Protein AF-A0A9P7KCC4-F1 (afdb_monomer_lite)

pLDDT: mean 76.68, std 19.05, range [32.47, 96.19]

Sequence (180 aa):
MAGKTALTATYNMSAQSNADKSLKNTFDLFAIDHNLLQRVQGPHADPSGLTSAFKNVLGSFAPSLQSPAPPMPALTRKGFVDITTIELLTDPSREWANFSRLLRKYDLPRYRGWGDLPRSVIPALPDPAMLNRVASVTAFAQQKASNELDAARVQAQFQKRANQAAIELVSDTRYEYKYY

Radius of gyration: 27.75 Å; chains: 1; bounding box: 79×46×77 Å

Secondary structure (DSSP, 8-state):
--STTTTTTTT---HHHHHHHHHHHHHHHHT--EEEEPP-PPSP--GGGS-HHHHHHH-S------PPPPPEEEE-HHHHHHHHHHHHHH-HHHHHHHHHHHHHHHT-TTTTT--SPPGGGS-SS--HHHHHHHHHHHHHHHHHHHHHHHHHHHHHHHHHHHHHHHHHHH----------

InterPro domains:
  IPR055936 Domain of unknown function DUF7514 [PF24355] (17-137)

Foldseek 3Di:
DPPVVVVCVVPPQDPQSVVQVVVVVVCVLLVQDWDFAFDPDDDDPPPVVDDPPPCVPPDDDPPPPPDRRGTGIDHDPRSVVSVLVLVCQACVPVSQVVVLVVCVVVCPVVCNPVHGDPSVVGDPHHDPVSVVSVVVSVVVVVVVVVVVVVVVVVVVVVVVVVVVVVVVVVPPPPPDPDDD

Structure (mmCIF, N/CA/C/O backbone):
data_AF-A0A9P7KCC4-F1
#
_entry.id   AF-A0A9P7KCC4-F1
#
loop_
_atom_site.group_PDB
_atom_site.id
_atom_site.type_symbol
_atom_site.label_atom_id
_atom_site.label_alt_id
_atom_site.label_comp_id
_atom_site.label_asym_id
_atom_site.label_entity_id
_atom_site.label_seq_id
_atom_site.pdbx_PDB_ins_code
_atom_site.Cartn_x
_atom_site.Cartn_y
_atom_site.Cartn_z
_atom_site.occupancy
_atom_site.B_iso_or_equiv
_atom_site.auth_seq_id
_atom_site.auth_comp_id
_atom_site.auth_asym_id
_atom_site.auth_atom_id
_atom_site.pdbx_PDB_model_num
ATOM 1 N N . MET A 1 1 ? -20.402 23.544 31.640 1.00 39.62 1 MET A N 1
ATOM 2 C CA . MET A 1 1 ? -20.087 22.952 30.316 1.00 39.62 1 MET A CA 1
ATOM 3 C C . MET A 1 1 ? -18.575 22.711 30.153 1.00 39.62 1 MET A C 1
ATOM 5 O O . MET A 1 1 ? -17.969 23.272 29.255 1.00 39.62 1 MET A O 1
ATOM 9 N N . ALA A 1 2 ? -17.947 21.888 31.004 1.00 36.53 2 ALA A N 1
ATOM 10 C CA . ALA A 1 2 ? -16.483 21.694 31.001 1.00 36.53 2 ALA A CA 1
ATOM 11 C C . ALA A 1 2 ? -16.028 20.278 30.575 1.00 36.53 2 ALA A C 1
ATOM 13 O O . ALA A 1 2 ? -14.849 20.051 30.338 1.00 36.53 2 ALA A O 1
ATOM 14 N N . GLY A 1 3 ? -16.956 19.323 30.433 1.00 32.47 3 GLY A N 1
ATOM 15 C CA . GLY A 1 3 ? -16.631 17.921 30.125 1.00 32.47 3 GLY A CA 1
ATOM 16 C C . GLY A 1 3 ? -16.484 17.583 28.637 1.00 32.47 3 GLY A C 1
ATOM 17 O O . GLY A 1 3 ? -15.967 16.523 28.304 1.00 32.47 3 GLY A O 1
ATOM 18 N N . LYS A 1 4 ? -16.910 18.467 27.721 1.00 37.78 4 LYS A N 1
ATOM 19 C CA . LYS A 1 4 ? -16.798 18.222 26.268 1.00 37.78 4 LYS A CA 1
ATOM 20 C C . LYS A 1 4 ? -15.405 18.514 25.712 1.00 37.78 4 LYS A C 1
ATOM 22 O O . LYS A 1 4 ? -15.057 17.970 24.676 1.00 37.78 4 LYS A O 1
ATOM 27 N N . THR A 1 5 ? -14.604 19.315 26.409 1.00 41.69 5 THR A N 1
ATOM 28 C CA . THR A 1 5 ? -13.247 19.689 25.984 1.00 41.69 5 THR A CA 1
ATOM 29 C C . THR A 1 5 ? -12.197 18.652 26.392 1.00 41.69 5 THR A C 1
ATOM 31 O O . THR A 1 5 ? -11.156 18.549 25.752 1.00 41.69 5 THR A O 1
ATOM 34 N N . ALA A 1 6 ? -12.478 17.843 27.421 1.00 38.69 6 ALA A N 1
ATOM 35 C CA . ALA A 1 6 ? -11.567 16.801 27.898 1.00 38.69 6 ALA A CA 1
ATOM 36 C C . ALA A 1 6 ? -11.560 15.546 27.002 1.00 38.69 6 ALA A C 1
ATOM 38 O O . ALA A 1 6 ? -10.542 14.871 26.904 1.00 38.69 6 ALA A O 1
ATOM 39 N N . LEU A 1 7 ? -12.660 15.266 26.292 1.00 36.22 7 LEU A N 1
ATOM 40 C CA . LEU A 1 7 ? -12.747 14.144 25.344 1.00 36.22 7 LEU A CA 1
ATOM 41 C C . LEU A 1 7 ? -12.106 14.454 23.984 1.00 36.22 7 LEU A C 1
ATOM 43 O O . LEU A 1 7 ? -11.722 13.540 23.259 1.00 36.22 7 LEU A O 1
ATOM 47 N N . THR A 1 8 ? -11.925 15.733 23.649 1.00 37.47 8 THR A N 1
ATOM 48 C CA . THR A 1 8 ? -11.178 16.152 22.455 1.00 37.47 8 THR A CA 1
ATOM 49 C C . THR A 1 8 ? -9.665 16.012 22.646 1.00 37.47 8 THR A C 1
ATOM 51 O O . THR A 1 8 ? -8.935 15.867 21.670 1.00 37.47 8 THR A O 1
ATOM 54 N N . ALA A 1 9 ? -9.182 16.007 23.894 1.00 39.22 9 ALA A N 1
ATOM 55 C CA . ALA A 1 9 ? -7.758 15.901 24.210 1.00 39.22 9 ALA A CA 1
ATOM 56 C C . ALA A 1 9 ? -7.194 14.476 24.044 1.00 39.22 9 ALA A C 1
ATOM 58 O O . ALA A 1 9 ? -5.989 14.319 23.876 1.00 39.22 9 ALA A O 1
ATOM 59 N N . THR A 1 10 ? -8.040 13.440 24.035 1.00 42.03 10 THR A N 1
ATOM 60 C CA . THR A 1 10 ? -7.595 12.039 23.893 1.00 42.03 10 THR A CA 1
ATOM 61 C C . THR A 1 10 ? -7.457 11.590 22.430 1.00 42.03 10 THR A C 1
ATOM 63 O O . THR A 1 10 ? -6.825 10.574 22.165 1.00 42.03 10 THR A O 1
ATOM 66 N N . TYR A 1 11 ? -8.003 12.350 21.470 1.00 42.41 11 TYR A N 1
ATOM 67 C CA . TYR A 1 11 ? -8.045 11.977 20.044 1.00 42.41 11 TYR A CA 1
ATOM 68 C C . TYR A 1 11 ? -7.460 13.016 19.082 1.00 42.41 11 TYR A C 1
ATOM 70 O O . TYR A 1 11 ? -7.530 12.825 17.869 1.00 42.41 11 TYR A O 1
ATOM 78 N N . ASN A 1 12 ? -6.831 14.085 19.577 1.00 45.22 12 ASN A N 1
ATOM 79 C CA . ASN A 1 12 ? -6.190 15.085 18.720 1.00 45.22 12 ASN A CA 1
ATOM 80 C C . ASN A 1 12 ? -4.803 14.614 18.235 1.00 45.22 12 ASN A C 1
ATOM 82 O O . ASN A 1 12 ? -3.791 15.296 18.395 1.00 45.22 12 ASN A O 1
ATOM 86 N N . MET A 1 13 ? -4.746 13.414 17.648 1.00 55.75 13 MET A N 1
ATOM 87 C CA . MET A 1 13 ? -3.628 13.024 16.793 1.00 55.75 13 MET A CA 1
ATOM 88 C C . MET A 1 13 ? -3.539 14.084 15.691 1.00 55.75 13 MET A C 1
ATOM 90 O O . MET A 1 13 ? -4.530 14.349 15.007 1.00 55.75 13 MET A O 1
ATOM 94 N N . SER A 1 14 ? -2.381 14.731 15.545 1.00 71.38 14 SER A N 1
ATOM 95 C CA . SER A 1 14 ? -2.200 15.741 14.503 1.00 71.38 14 SER A CA 1
ATOM 96 C C . SER A 1 14 ? -2.523 15.153 13.123 1.00 71.38 14 SER A C 1
ATOM 98 O O . SER A 1 14 ? -2.440 13.938 12.922 1.00 71.38 14 SER A O 1
ATOM 100 N N . ALA A 1 15 ? -2.859 15.995 12.140 1.00 74.75 15 ALA A N 1
ATOM 101 C CA . ALA A 1 15 ? -3.087 15.528 10.768 1.00 74.75 15 ALA A CA 1
ATOM 102 C C . ALA A 1 15 ? -1.911 14.674 10.253 1.00 74.75 15 ALA A C 1
ATOM 104 O O . ALA A 1 15 ? -2.125 13.676 9.568 1.00 74.75 15 ALA A O 1
ATOM 105 N N . GLN A 1 16 ? -0.681 15.013 10.664 1.00 76.44 16 GLN A N 1
ATOM 106 C CA . GLN A 1 16 ? 0.500 14.213 10.351 1.00 76.44 16 GLN A CA 1
ATOM 107 C C . GLN A 1 16 ? 0.477 12.841 11.036 1.00 76.44 16 GLN A C 1
ATOM 109 O O . GLN A 1 16 ? 0.755 11.841 10.393 1.00 76.44 16 GLN A O 1
ATOM 114 N N . SER A 1 17 ? 0.092 12.768 12.308 1.00 77.25 17 SER A N 1
ATOM 115 C CA . SER A 1 17 ? -0.009 11.501 13.036 1.00 77.25 17 SER A CA 1
ATOM 116 C C . SER A 1 17 ? -1.074 10.562 12.454 1.00 77.25 17 SER A C 1
ATOM 118 O O . SER A 1 17 ? -0.880 9.348 12.402 1.00 77.25 17 SER A O 1
ATOM 120 N N . ASN A 1 18 ? -2.198 11.109 11.982 1.00 80.00 18 ASN A N 1
ATOM 121 C CA . ASN A 1 18 ? -3.218 10.319 11.288 1.00 80.00 18 ASN A CA 1
ATOM 122 C C . ASN A 1 18 ? -2.711 9.804 9.934 1.00 80.00 18 ASN A C 1
ATOM 124 O O . ASN A 1 18 ? -2.973 8.652 9.583 1.00 80.00 18 ASN A O 1
ATOM 128 N N . ALA A 1 19 ? -1.955 10.627 9.201 1.00 83.19 19 ALA A N 1
ATOM 129 C CA . ALA A 1 19 ? -1.311 10.213 7.959 1.00 83.19 19 ALA A CA 1
ATOM 130 C C . ALA A 1 19 ? -0.271 9.107 8.202 1.00 83.19 19 ALA A C 1
ATOM 132 O O . ALA A 1 19 ? -0.308 8.090 7.516 1.00 83.19 19 ALA A O 1
ATOM 133 N N . ASP A 1 20 ? 0.580 9.248 9.221 1.00 86.44 20 ASP A N 1
ATOM 134 C CA . ASP A 1 20 ? 1.594 8.253 9.590 1.00 86.44 20 ASP A CA 1
ATOM 135 C C . ASP A 1 20 ? 0.951 6.918 9.978 1.00 86.44 20 ASP A C 1
ATOM 137 O O . ASP A 1 20 ? 1.377 5.860 9.519 1.00 86.44 20 ASP A O 1
ATOM 141 N N . LYS A 1 21 ? -0.125 6.952 10.774 1.00 85.12 21 LYS A N 1
ATOM 142 C CA . LYS A 1 21 ? -0.881 5.748 11.139 1.00 85.12 21 LYS A CA 1
ATOM 143 C C . LYS A 1 21 ? -1.487 5.069 9.909 1.00 85.12 21 LYS A C 1
ATOM 145 O O . LYS A 1 21 ? -1.399 3.850 9.780 1.00 85.12 21 LYS A O 1
ATOM 150 N N . SER A 1 22 ? -2.086 5.847 9.008 1.00 84.19 22 SER A N 1
ATOM 151 C CA . SER A 1 22 ? -2.655 5.333 7.756 1.00 84.19 22 SER A CA 1
ATOM 152 C C . SER A 1 22 ? -1.580 4.701 6.862 1.00 84.19 22 SER A C 1
ATOM 154 O O . SER A 1 22 ? -1.749 3.593 6.348 1.00 84.19 22 SER A O 1
ATOM 156 N N . LEU A 1 23 ? -0.433 5.370 6.739 1.00 87.00 23 LEU A N 1
ATOM 157 C CA . LEU A 1 23 ? 0.692 4.908 5.938 1.00 87.00 23 LEU A CA 1
ATOM 158 C C . LEU A 1 23 ? 1.291 3.618 6.508 1.00 87.00 23 LEU A C 1
ATOM 160 O O . LEU A 1 23 ? 1.479 2.653 5.770 1.00 87.00 23 LEU A O 1
ATOM 164 N N . LYS A 1 24 ? 1.496 3.558 7.828 1.00 89.81 24 LYS A N 1
ATOM 165 C CA . LYS A 1 24 ? 1.962 2.350 8.516 1.00 89.81 24 LYS A CA 1
ATOM 166 C C . LYS A 1 24 ? 1.001 1.181 8.294 1.00 89.81 24 LYS A C 1
ATOM 168 O O . LYS A 1 24 ? 1.437 0.106 7.903 1.00 89.81 24 LYS A O 1
ATOM 173 N N . ASN A 1 25 ? -0.301 1.401 8.485 1.00 87.69 25 ASN A N 1
ATOM 174 C CA . ASN A 1 25 ? -1.310 0.366 8.255 1.00 87.69 25 ASN A CA 1
ATOM 175 C C . ASN A 1 25 ? -1.264 -0.160 6.815 1.00 87.69 25 ASN A C 1
ATOM 177 O O . ASN A 1 25 ? -1.418 -1.357 6.593 1.00 87.69 25 ASN A O 1
ATOM 181 N N . THR A 1 26 ? -1.036 0.722 5.841 1.00 85.94 26 THR A N 1
ATOM 182 C CA . THR A 1 26 ? -0.891 0.328 4.434 1.00 85.94 26 THR A CA 1
ATOM 183 C C . THR A 1 26 ? 0.343 -0.552 4.237 1.00 85.94 26 THR A C 1
ATOM 185 O O . THR A 1 26 ? 0.248 -1.602 3.604 1.00 85.94 26 THR A O 1
ATOM 188 N N . PHE A 1 27 ? 1.486 -0.179 4.820 1.00 90.00 27 PHE A N 1
ATOM 189 C CA . PHE A 1 27 ? 2.695 -1.002 4.753 1.00 90.00 27 PHE A CA 1
ATOM 190 C C . PHE A 1 27 ? 2.502 -2.367 5.413 1.00 90.00 27 PHE A C 1
ATOM 192 O O . PHE A 1 27 ? 2.863 -3.379 4.818 1.00 90.00 27 PHE A O 1
ATOM 199 N N . ASP A 1 28 ? 1.855 -2.415 6.578 1.00 88.25 28 ASP A N 1
ATOM 200 C CA . ASP A 1 28 ? 1.538 -3.668 7.267 1.00 88.25 28 ASP A CA 1
ATOM 201 C C . ASP A 1 28 ? 0.636 -4.576 6.406 1.00 88.25 28 ASP A C 1
ATOM 203 O O . ASP A 1 28 ? 0.899 -5.771 6.278 1.00 88.25 28 ASP A O 1
ATOM 207 N N . LEU A 1 29 ? -0.405 -4.016 5.774 1.00 86.62 29 LEU A N 1
ATOM 208 C CA . LEU A 1 29 ? -1.367 -4.768 4.954 1.00 86.62 29 LEU A CA 1
ATOM 209 C C . LEU A 1 29 ? -0.728 -5.424 3.726 1.00 86.62 29 LEU A C 1
ATOM 211 O O . LEU A 1 29 ? -1.075 -6.551 3.374 1.00 86.62 29 LEU A O 1
ATOM 215 N N . PHE A 1 30 ? 0.205 -4.732 3.076 1.00 84.06 30 PHE A N 1
ATOM 216 C CA . PHE A 1 30 ? 0.917 -5.262 1.912 1.00 84.06 30 PHE A CA 1
ATOM 217 C C . PHE A 1 30 ? 2.203 -6.017 2.277 1.00 84.06 30 PHE A C 1
ATOM 219 O O . PHE A 1 30 ? 2.875 -6.520 1.373 1.00 84.06 30 PHE A O 1
ATOM 226 N N . ALA A 1 31 ? 2.516 -6.139 3.574 1.00 87.44 31 ALA A N 1
ATOM 227 C CA . ALA A 1 31 ? 3.771 -6.682 4.091 1.00 87.44 31 ALA A CA 1
ATOM 228 C C . ALA A 1 31 ? 5.008 -5.980 3.496 1.00 87.44 31 ALA A C 1
ATOM 230 O O . ALA A 1 31 ? 5.993 -6.618 3.122 1.00 87.44 31 ALA A O 1
ATOM 231 N N . ILE A 1 32 ? 4.930 -4.654 3.379 1.00 89.75 32 ILE A N 1
ATOM 232 C CA . ILE A 1 32 ? 6.012 -3.797 2.902 1.00 89.75 32 ILE A CA 1
ATOM 233 C C . ILE A 1 32 ? 6.966 -3.514 4.060 1.00 89.75 32 ILE A C 1
ATOM 235 O O . ILE A 1 32 ? 6.566 -3.044 5.130 1.00 89.75 32 ILE A O 1
ATOM 239 N N . ASP A 1 33 ? 8.248 -3.756 3.811 1.00 90.75 33 ASP A N 1
ATOM 240 C CA . ASP A 1 33 ? 9.304 -3.524 4.785 1.00 90.75 33 ASP A CA 1
ATOM 241 C C . ASP A 1 33 ? 9.476 -2.023 5.098 1.00 90.75 33 ASP A C 1
ATOM 243 O O . ASP A 1 33 ? 9.690 -1.190 4.212 1.00 90.75 33 ASP A O 1
ATOM 247 N N . HIS A 1 34 ? 9.369 -1.656 6.373 1.00 89.94 34 HIS A N 1
ATOM 248 C CA . HIS A 1 34 ? 9.450 -0.270 6.825 1.00 89.94 34 HIS A CA 1
ATOM 249 C C . HIS A 1 34 ? 10.037 -0.183 8.234 1.00 89.94 34 HIS A C 1
ATOM 251 O O . HIS A 1 34 ? 9.830 -1.058 9.071 1.00 89.94 34 HIS A O 1
ATOM 257 N N . ASN A 1 35 ? 10.729 0.921 8.507 1.00 90.94 35 ASN A N 1
ATOM 258 C CA . ASN A 1 35 ? 11.258 1.253 9.824 1.00 90.94 35 ASN A CA 1
ATOM 259 C C . ASN A 1 35 ? 10.454 2.391 10.447 1.00 90.94 35 ASN A C 1
ATOM 261 O O . ASN A 1 35 ? 9.959 3.280 9.756 1.00 90.94 35 ASN A O 1
ATOM 265 N N . LEU A 1 36 ? 10.358 2.393 11.772 1.00 87.94 36 LEU A N 1
ATOM 266 C CA . LEU A 1 36 ? 9.743 3.476 12.529 1.00 87.94 36 LEU A CA 1
ATOM 267 C C . LEU A 1 36 ? 10.828 4.469 12.946 1.00 87.94 36 LEU A C 1
ATOM 269 O O . LEU A 1 36 ? 11.677 4.154 13.777 1.00 87.94 36 LEU A O 1
ATOM 273 N N . LEU A 1 37 ? 10.815 5.661 12.350 1.00 84.25 37 LEU A N 1
ATOM 274 C CA . LEU A 1 37 ? 11.768 6.720 12.668 1.00 84.25 37 LEU A CA 1
ATOM 275 C C . LEU A 1 37 ? 11.165 7.708 13.658 1.00 84.25 37 LEU A C 1
ATOM 277 O O . LEU A 1 37 ? 9.995 8.087 13.563 1.00 84.25 37 LEU A O 1
ATOM 281 N N . GLN A 1 38 ? 11.986 8.173 14.596 1.00 80.38 38 GLN A N 1
ATOM 282 C CA . GLN A 1 38 ? 11.584 9.255 15.480 1.00 80.38 38 GLN A CA 1
ATOM 283 C C . GLN A 1 38 ? 11.466 10.546 14.671 1.00 80.38 38 GLN A C 1
ATOM 285 O O . GLN A 1 38 ? 12.376 10.930 13.933 1.00 80.38 38 GLN A O 1
ATOM 290 N N . ARG A 1 39 ? 10.325 11.223 14.799 1.00 69.38 39 ARG A N 1
ATOM 291 C CA . ARG A 1 39 ? 10.102 12.499 14.127 1.00 69.38 39 ARG A CA 1
ATOM 292 C C . ARG A 1 39 ? 11.049 13.542 14.726 1.00 69.38 39 ARG A C 1
ATOM 294 O O . ARG A 1 39 ? 11.000 13.797 15.929 1.00 69.38 39 ARG A O 1
ATOM 301 N N . VAL A 1 40 ? 11.885 14.157 13.889 1.00 65.25 40 VAL A N 1
ATOM 302 C CA . VAL A 1 40 ? 12.672 15.333 14.286 1.00 65.25 40 VAL A CA 1
ATOM 303 C C . VAL A 1 40 ? 11.673 16.450 14.571 1.00 65.25 40 VAL A C 1
ATOM 305 O O . VAL A 1 40 ? 10.981 16.915 13.663 1.00 65.25 40 VAL A O 1
ATOM 308 N N . GLN A 1 41 ? 11.517 16.822 15.840 1.00 58.34 41 GLN A N 1
ATOM 309 C CA . GLN A 1 41 ? 10.623 17.916 16.202 1.00 58.34 41 GLN A CA 1
ATOM 310 C C . GLN A 1 41 ? 11.227 19.230 15.694 1.00 58.34 41 GLN A C 1
ATOM 312 O O . GLN A 1 41 ? 12.391 19.521 15.958 1.00 58.34 41 GLN A O 1
ATOM 317 N N . GLY A 1 42 ? 10.450 20.009 14.936 1.00 54.31 42 GLY A N 1
ATOM 318 C CA . GLY A 1 42 ? 10.843 21.369 14.563 1.00 54.31 42 GLY A CA 1
ATOM 319 C C . GLY A 1 42 ? 11.004 22.266 15.802 1.00 54.31 42 GLY A C 1
ATOM 320 O O . GLY A 1 42 ? 10.504 21.910 16.879 1.00 54.31 42 GLY A O 1
ATOM 321 N N . PRO A 1 43 ? 11.687 23.421 15.673 1.00 46.59 43 PRO A N 1
ATOM 322 C CA . PRO A 1 43 ? 11.850 24.363 16.775 1.00 46.59 43 PRO A CA 1
ATOM 323 C C . PRO A 1 43 ? 10.471 24.717 17.332 1.00 46.59 43 PRO A C 1
ATOM 325 O O . PRO A 1 43 ? 9.555 25.085 16.595 1.00 46.59 43 PRO A O 1
ATOM 328 N N . HIS A 1 44 ? 10.309 24.484 18.628 1.00 49.19 44 HIS A N 1
ATOM 329 C CA . HIS A 1 44 ? 9.027 24.577 19.303 1.00 49.19 44 HIS A CA 1
ATOM 330 C C . HIS A 1 44 ? 8.483 26.006 19.236 1.00 49.19 44 HIS A C 1
ATOM 332 O O . HIS A 1 44 ? 9.206 26.964 19.505 1.00 49.19 44 HIS A O 1
ATOM 338 N N . ALA A 1 45 ? 7.188 26.145 18.938 1.00 47.66 45 ALA A N 1
ATOM 339 C CA . ALA A 1 45 ? 6.448 27.305 19.405 1.00 47.66 45 ALA A CA 1
ATOM 340 C C . ALA A 1 45 ? 6.418 27.204 20.933 1.00 47.66 45 ALA A C 1
ATOM 342 O O . ALA A 1 45 ? 5.857 26.263 21.495 1.00 47.66 45 ALA A O 1
ATOM 343 N N . ASP A 1 46 ? 7.122 28.125 21.572 1.00 41.97 46 ASP A N 1
ATOM 344 C CA . ASP A 1 46 ? 7.284 28.206 23.011 1.00 41.97 46 ASP A CA 1
ATOM 345 C C . ASP A 1 46 ? 5.891 28.213 23.687 1.00 41.97 46 ASP A C 1
ATOM 347 O O . ASP A 1 46 ? 5.080 29.101 23.408 1.00 41.97 46 ASP A O 1
ATOM 351 N N . PRO A 1 47 ? 5.543 27.241 24.555 1.00 50.91 47 PRO A N 1
ATOM 352 C CA . PRO A 1 47 ? 4.256 27.236 25.254 1.00 50.91 47 PRO A CA 1
ATOM 353 C C . PRO A 1 47 ? 4.180 28.308 26.358 1.00 50.91 47 PRO A C 1
ATOM 355 O O . PRO A 1 47 ? 3.218 28.338 27.125 1.00 50.91 47 PRO A O 1
ATOM 358 N N . SER A 1 48 ? 5.163 29.213 26.431 1.00 49.81 48 SER A N 1
ATOM 359 C CA . SER A 1 48 ? 5.256 30.319 27.390 1.00 49.81 48 SER A CA 1
ATOM 360 C C . SER A 1 48 ? 4.070 31.297 27.346 1.00 49.81 48 SER A C 1
ATOM 362 O O . SER A 1 48 ? 3.898 32.084 28.274 1.00 49.81 48 SER A O 1
ATOM 364 N N . GLY A 1 49 ? 3.193 31.205 26.339 1.00 48.06 49 GLY A N 1
ATOM 365 C CA . GLY A 1 49 ? 1.941 31.967 26.268 1.00 48.06 49 GLY A CA 1
ATOM 366 C C . GLY A 1 49 ? 0.851 31.533 27.258 1.00 48.06 49 GLY A C 1
ATOM 367 O O . GLY A 1 49 ? -0.090 32.288 27.499 1.00 48.06 49 GLY A O 1
ATOM 368 N N . LEU A 1 50 ? 0.961 30.351 27.869 1.00 51.28 50 LEU A N 1
ATOM 369 C CA . LEU A 1 50 ? 0.067 29.922 28.940 1.00 51.28 50 LEU A CA 1
ATOM 370 C C . LEU A 1 50 ? 0.912 29.600 30.169 1.00 51.28 50 LEU A C 1
ATOM 372 O O . LEU A 1 50 ? 1.738 28.699 30.119 1.00 51.28 50 LEU A O 1
ATOM 376 N N . THR A 1 51 ? 0.622 30.279 31.287 1.00 51.34 51 THR A N 1
ATOM 377 C CA . THR A 1 51 ? 0.984 29.912 32.676 1.00 51.34 51 THR A CA 1
ATOM 378 C C . THR A 1 51 ? 2.102 30.674 33.414 1.00 51.34 51 THR A C 1
ATOM 380 O O . THR A 1 51 ? 2.842 30.080 34.190 1.00 51.34 51 THR A O 1
ATOM 383 N N . SER A 1 52 ? 2.122 32.012 33.378 1.00 52.22 52 SER A N 1
ATOM 384 C CA . SER A 1 52 ? 2.680 32.763 34.532 1.00 52.22 52 SER A CA 1
ATOM 385 C C . SER A 1 52 ? 1.768 32.645 35.765 1.00 52.22 52 SER A C 1
ATOM 387 O O . SER A 1 52 ? 2.241 32.480 36.883 1.00 52.22 52 SER A O 1
ATOM 389 N N . ALA A 1 53 ? 0.443 32.640 35.565 1.00 55.28 53 ALA A N 1
ATOM 390 C CA . ALA A 1 53 ? -0.540 32.551 36.652 1.00 55.28 53 ALA A CA 1
ATOM 391 C C . ALA A 1 53 ? -0.703 31.132 37.240 1.00 55.28 53 ALA A C 1
ATOM 393 O O . ALA A 1 53 ? -0.980 30.981 38.424 1.00 55.28 53 ALA A O 1
ATOM 394 N N . PHE A 1 54 ? -0.500 30.085 36.435 1.00 51.97 54 PHE A N 1
ATOM 395 C CA . PHE A 1 54 ? -0.652 28.683 36.865 1.00 51.97 54 PHE A CA 1
ATOM 396 C C . PHE A 1 54 ? 0.623 28.108 37.507 1.00 51.97 54 PHE A C 1
ATOM 398 O O . PHE A 1 54 ? 0.522 27.227 38.358 1.00 51.97 54 PHE A O 1
ATOM 405 N N . LYS A 1 55 ? 1.814 28.637 37.173 1.00 51.47 55 LYS A N 1
ATOM 406 C CA . LYS A 1 55 ? 3.084 28.267 37.829 1.00 51.47 55 LYS A CA 1
ATOM 407 C C . LYS A 1 55 ? 3.099 28.577 39.329 1.00 51.47 55 LYS A C 1
ATOM 409 O O . LYS A 1 55 ? 3.735 27.852 40.086 1.00 51.47 55 LYS A O 1
ATOM 414 N N . ASN A 1 56 ? 2.366 29.602 39.763 1.00 55.75 56 ASN A N 1
ATOM 415 C CA . ASN A 1 56 ? 2.333 30.018 41.167 1.00 55.75 56 ASN A CA 1
ATOM 416 C C . ASN A 1 56 ? 1.468 29.116 42.063 1.00 55.75 56 ASN A C 1
ATOM 418 O O . ASN A 1 56 ? 1.600 29.187 43.279 1.00 55.75 56 ASN A O 1
ATOM 422 N N . VAL A 1 57 ? 0.596 28.273 41.492 1.00 58.25 57 VAL A N 1
ATOM 423 C CA . VAL A 1 57 ? -0.378 27.478 42.266 1.00 58.25 57 VAL A CA 1
ATOM 424 C C . VAL A 1 57 ? 0.063 26.024 42.466 1.00 58.25 57 VAL A C 1
ATOM 426 O O . VAL A 1 57 ? -0.331 25.411 43.451 1.00 58.25 57 VAL A O 1
ATOM 429 N N . LEU A 1 58 ? 0.890 25.461 41.576 1.00 52.38 58 LEU A N 1
ATOM 430 C CA . LEU A 1 58 ? 1.177 24.016 41.574 1.00 52.38 58 LEU A CA 1
ATOM 431 C C . LEU A 1 58 ? 2.600 23.598 41.960 1.00 52.38 58 LEU A C 1
ATOM 433 O O . LEU A 1 58 ? 2.875 22.401 42.014 1.00 52.38 58 LEU A O 1
ATOM 437 N N . GLY A 1 59 ? 3.495 24.534 42.281 1.00 42.50 59 GLY A N 1
ATOM 438 C CA . GLY A 1 59 ? 4.879 24.181 42.601 1.00 42.50 59 GLY A CA 1
ATOM 439 C C . GLY A 1 59 ? 5.589 23.476 41.436 1.00 42.50 59 GLY A C 1
ATOM 440 O O . GLY A 1 59 ? 5.029 23.232 40.370 1.00 42.50 59 GLY A O 1
ATOM 441 N N . SER A 1 60 ? 6.875 23.193 41.612 1.00 49.78 60 SER A N 1
ATOM 442 C CA . SER A 1 60 ? 7.792 22.722 40.565 1.00 49.78 60 SER A CA 1
ATOM 443 C C . SER A 1 60 ? 7.576 21.255 40.142 1.00 49.78 60 SER A C 1
ATOM 445 O O . SER A 1 60 ? 8.519 20.470 40.101 1.00 49.78 60 SER A O 1
ATOM 447 N N . PHE A 1 61 ? 6.349 20.875 39.796 1.00 48.97 61 PHE A N 1
ATOM 448 C CA . PHE A 1 61 ? 6.032 19.611 39.136 1.00 48.97 61 PHE A CA 1
ATOM 449 C C . PHE A 1 61 ? 5.187 19.888 37.894 1.00 48.97 61 PHE A C 1
ATOM 451 O O . PHE A 1 61 ? 3.996 19.601 37.838 1.00 48.97 61 PHE A O 1
ATOM 458 N N . ALA A 1 62 ? 5.826 20.452 36.871 1.00 47.00 62 ALA A N 1
ATOM 459 C CA . ALA A 1 62 ? 5.345 20.308 35.507 1.00 47.00 62 ALA A CA 1
ATOM 460 C C . ALA A 1 62 ? 6.051 19.076 34.918 1.00 47.00 62 ALA A C 1
ATOM 462 O O . ALA A 1 62 ? 7.164 19.226 34.407 1.00 47.00 62 ALA A O 1
ATOM 463 N N . PRO A 1 63 ? 5.486 17.851 34.995 1.00 45.12 63 PRO A N 1
ATOM 464 C CA . PRO A 1 63 ? 5.938 16.815 34.080 1.00 45.12 63 PRO A CA 1
ATOM 465 C C . PRO A 1 63 ? 5.734 17.392 32.682 1.00 45.12 63 PRO A C 1
ATOM 467 O O . PRO A 1 63 ? 4.670 17.946 32.393 1.00 45.12 63 PRO A O 1
ATOM 470 N N . SER A 1 64 ? 6.757 17.344 31.830 1.00 46.81 64 SER A N 1
ATOM 471 C CA . SER A 1 64 ? 6.588 17.725 30.436 1.00 46.81 64 SER A CA 1
ATOM 472 C C . SER A 1 64 ? 5.475 16.847 29.861 1.00 46.81 64 SER A C 1
ATOM 474 O O . SER A 1 64 ? 5.698 15.688 29.523 1.00 46.81 64 SER A O 1
ATOM 476 N N . LEU A 1 65 ? 4.260 17.387 29.744 1.00 48.38 65 LEU A N 1
ATOM 477 C CA . LEU A 1 65 ? 3.105 16.740 29.109 1.00 48.38 65 LEU A CA 1
ATOM 478 C C . LEU A 1 65 ? 3.300 16.590 27.587 1.00 48.38 65 LEU A C 1
ATOM 480 O O . LEU A 1 65 ? 2.354 16.359 26.839 1.00 48.38 65 LEU A O 1
ATOM 484 N N . GLN A 1 66 ? 4.534 16.727 27.109 1.00 51.53 66 GLN A N 1
ATOM 485 C CA . GLN A 1 66 ? 4.926 16.465 25.742 1.00 51.53 66 GLN A CA 1
ATOM 486 C C . GLN A 1 66 ? 5.151 14.964 25.610 1.00 51.53 66 GLN A C 1
ATOM 488 O O . GLN A 1 66 ? 6.255 14.456 25.797 1.00 51.53 66 GLN A O 1
ATOM 493 N N . SER A 1 67 ? 4.073 14.243 25.295 1.00 53.44 67 SER A N 1
ATOM 494 C CA . SER A 1 67 ? 4.225 12.895 24.754 1.00 53.44 67 SER A CA 1
ATOM 495 C C . SER A 1 67 ? 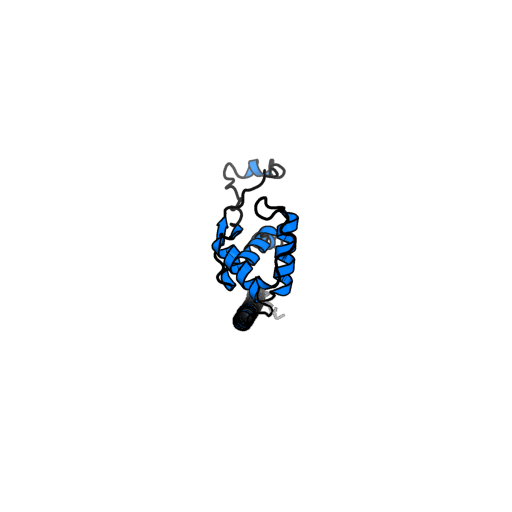5.134 12.978 23.522 1.00 53.44 67 SER A C 1
ATOM 497 O O . SER A 1 67 ? 4.915 13.854 22.676 1.00 53.44 67 SER A O 1
ATOM 499 N N . PRO A 1 68 ? 6.161 12.118 23.405 1.00 59.47 68 PRO A N 1
ATOM 500 C CA . PRO A 1 68 ? 6.999 12.090 22.218 1.00 59.47 68 PRO A CA 1
ATOM 501 C C . PRO A 1 68 ? 6.108 11.899 20.990 1.00 59.47 68 PRO A C 1
ATOM 503 O O . PRO A 1 68 ? 5.195 11.071 20.999 1.00 59.47 68 PRO A O 1
ATOM 506 N N . ALA A 1 69 ? 6.347 12.706 19.951 1.00 64.31 69 ALA A N 1
ATOM 507 C CA . ALA A 1 69 ? 5.615 12.588 18.700 1.00 64.31 69 ALA A CA 1
ATOM 508 C C . ALA A 1 69 ? 5.663 11.127 18.217 1.00 64.31 69 ALA A C 1
ATOM 510 O O . ALA A 1 69 ? 6.737 10.512 18.273 1.00 64.31 69 ALA A O 1
ATOM 511 N N . PRO A 1 70 ? 4.528 10.566 17.767 1.00 69.12 70 PRO A N 1
ATOM 512 C CA . PRO A 1 70 ? 4.482 9.183 17.330 1.00 69.12 70 PRO A CA 1
ATOM 513 C C . PRO A 1 70 ? 5.482 8.965 16.189 1.00 69.12 70 PRO A C 1
ATOM 515 O O . PRO A 1 70 ? 5.720 9.879 15.387 1.00 69.12 70 PRO A O 1
ATOM 518 N N . PRO A 1 71 ? 6.112 7.782 16.138 1.00 77.00 71 PRO A N 1
ATOM 519 C CA . PRO A 1 71 ? 7.123 7.503 15.139 1.00 77.00 71 PRO A CA 1
ATOM 520 C C . PRO A 1 71 ? 6.510 7.488 13.736 1.00 77.00 71 PRO A C 1
ATOM 522 O O . PRO A 1 71 ? 5.391 7.018 13.530 1.00 77.00 71 PRO A O 1
ATOM 525 N N . MET A 1 72 ? 7.277 7.986 12.770 1.00 85.62 72 MET A N 1
ATOM 526 C CA . MET A 1 72 ? 6.888 8.062 11.368 1.00 85.62 72 MET A CA 1
ATOM 527 C C . MET A 1 72 ? 7.363 6.799 10.637 1.00 85.62 72 MET A C 1
ATOM 529 O O . MET A 1 72 ? 8.546 6.454 10.742 1.00 85.62 72 MET A O 1
ATOM 533 N N . PRO A 1 73 ? 6.493 6.109 9.880 1.00 88.75 73 PRO A N 1
ATOM 534 C CA . PRO A 1 73 ? 6.919 4.989 9.054 1.00 88.75 73 PRO A CA 1
ATOM 535 C C . PRO A 1 73 ? 7.767 5.499 7.883 1.00 88.75 73 PRO A C 1
ATOM 537 O O . PRO A 1 73 ? 7.350 6.368 7.119 1.00 88.75 73 PRO A O 1
ATOM 540 N N . ALA A 1 74 ? 8.964 4.944 7.736 1.00 89.38 74 ALA A N 1
ATOM 541 C CA . ALA A 1 74 ? 9.888 5.231 6.652 1.00 89.38 74 ALA A CA 1
ATOM 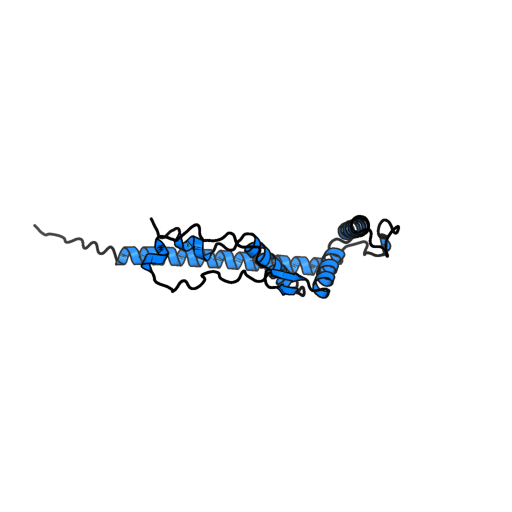542 C C . ALA A 1 74 ? 10.200 3.947 5.885 1.00 89.38 74 ALA A C 1
ATOM 544 O O . ALA A 1 74 ? 10.491 2.907 6.479 1.00 89.38 74 ALA A O 1
ATOM 545 N N . LEU A 1 75 ? 10.154 4.025 4.558 1.00 90.25 75 LEU A N 1
ATOM 546 C CA . LEU A 1 75 ? 10.442 2.879 3.705 1.00 90.25 75 LEU A CA 1
ATOM 547 C C . LEU A 1 75 ? 11.909 2.482 3.802 1.00 90.25 75 LEU A C 1
ATOM 549 O O . LEU A 1 75 ? 12.805 3.323 3.691 1.00 90.25 75 LEU A O 1
ATOM 553 N N . THR A 1 76 ? 12.155 1.183 3.951 1.00 92.62 76 THR A N 1
ATOM 554 C CA . THR A 1 76 ? 13.488 0.642 3.693 1.00 92.62 76 THR A CA 1
ATOM 555 C C . THR A 1 76 ? 13.722 0.592 2.183 1.00 92.62 76 THR A C 1
ATOM 557 O O . THR A 1 76 ? 12.793 0.698 1.378 1.00 92.62 76 THR A O 1
ATOM 560 N N . ARG A 1 77 ? 14.973 0.379 1.757 1.00 91.31 77 ARG A N 1
ATOM 561 C CA . ARG A 1 77 ? 15.265 0.131 0.336 1.00 91.31 77 ARG A CA 1
ATOM 562 C C . ARG A 1 77 ? 14.459 -1.056 -0.200 1.00 91.31 77 ARG A C 1
ATOM 564 O O . ARG A 1 77 ? 13.983 -0.998 -1.329 1.00 91.31 77 ARG A O 1
ATOM 571 N N . LYS A 1 78 ? 14.324 -2.118 0.599 1.00 93.12 78 LYS A N 1
ATOM 572 C CA . LYS A 1 78 ? 13.523 -3.287 0.240 1.00 93.12 78 LYS A CA 1
ATOM 573 C C . LYS A 1 78 ? 12.048 -2.910 0.112 1.00 93.12 78 LYS A C 1
ATOM 575 O O . LYS A 1 78 ? 11.458 -3.214 -0.914 1.00 93.12 78 LYS A O 1
ATOM 580 N N . GLY A 1 79 ? 11.491 -2.186 1.083 1.00 92.31 79 GLY A N 1
ATOM 581 C CA . GLY A 1 79 ? 10.100 -1.741 1.029 1.00 92.31 79 GLY A CA 1
ATOM 582 C C . GLY A 1 79 ? 9.795 -0.847 -0.168 1.00 92.31 79 GLY A C 1
ATOM 583 O O . GLY A 1 79 ? 8.754 -0.994 -0.798 1.00 92.31 79 GLY A O 1
ATOM 584 N N . PHE A 1 80 ? 10.729 0.035 -0.533 1.00 92.31 80 PHE A N 1
ATOM 585 C CA . PHE A 1 80 ? 10.622 0.826 -1.757 1.00 92.31 80 PHE A CA 1
ATOM 586 C C . PHE A 1 80 ? 10.521 -0.074 -2.997 1.00 92.31 80 PHE A C 1
ATOM 588 O O . PHE A 1 80 ? 9.598 0.085 -3.787 1.00 92.31 80 PHE A O 1
ATOM 595 N N . VAL A 1 81 ? 11.414 -1.062 -3.134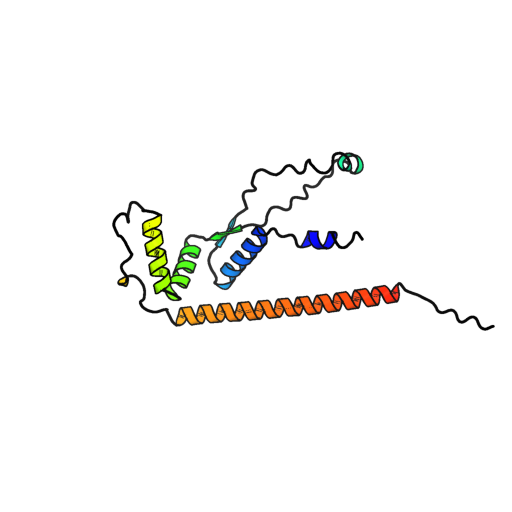 1.00 93.50 81 VAL A N 1
ATOM 596 C CA . VAL A 1 81 ? 11.363 -2.031 -4.243 1.00 93.50 81 VAL A CA 1
ATOM 597 C C . VAL A 1 81 ? 10.052 -2.816 -4.237 1.00 93.50 81 VAL A C 1
ATOM 599 O O . VAL A 1 81 ? 9.456 -2.999 -5.297 1.00 93.50 81 VAL A O 1
ATOM 602 N N . ASP A 1 82 ? 9.588 -3.251 -3.067 1.00 91.88 82 ASP A N 1
ATOM 603 C CA . ASP A 1 82 ? 8.352 -4.020 -2.926 1.00 91.88 82 ASP A CA 1
ATOM 604 C C . ASP A 1 82 ? 7.133 -3.198 -3.396 1.00 91.88 82 ASP A C 1
ATOM 606 O O . ASP A 1 82 ? 6.350 -3.692 -4.208 1.00 91.88 82 ASP A O 1
ATOM 610 N N . ILE A 1 83 ? 7.009 -1.927 -2.981 1.00 92.56 83 ILE A N 1
ATOM 611 C CA . ILE A 1 83 ? 5.938 -1.021 -3.447 1.00 92.56 83 ILE A CA 1
ATOM 612 C C . ILE A 1 83 ? 6.015 -0.818 -4.950 1.00 92.56 83 ILE A C 1
ATOM 614 O O . ILE A 1 83 ? 5.031 -1.037 -5.651 1.00 92.56 83 ILE A O 1
ATOM 618 N N . THR A 1 84 ? 7.189 -0.435 -5.446 1.00 93.19 84 THR A N 1
ATOM 619 C CA . THR A 1 84 ? 7.378 -0.149 -6.866 1.00 93.19 84 THR A CA 1
ATOM 620 C C . THR A 1 84 ? 7.068 -1.378 -7.720 1.00 93.19 84 THR A C 1
ATOM 622 O O . THR A 1 84 ? 6.522 -1.250 -8.809 1.00 93.19 84 THR A O 1
ATOM 625 N N . THR A 1 85 ? 7.355 -2.582 -7.219 1.00 93.06 85 THR A N 1
ATOM 626 C CA . THR A 1 85 ? 7.005 -3.837 -7.896 1.00 93.06 85 THR A CA 1
ATOM 627 C C . THR A 1 85 ? 5.493 -4.054 -7.931 1.00 93.06 85 THR A C 1
ATOM 629 O O . THR A 1 85 ? 4.961 -4.436 -8.969 1.00 93.06 85 THR A O 1
ATOM 632 N N . ILE A 1 86 ? 4.783 -3.796 -6.828 1.00 92.81 86 ILE A N 1
ATOM 633 C CA . ILE A 1 86 ? 3.318 -3.902 -6.783 1.00 92.81 86 ILE A CA 1
ATOM 634 C C . ILE A 1 86 ? 2.678 -2.901 -7.753 1.00 92.81 86 ILE A C 1
ATOM 636 O O . ILE A 1 86 ? 1.833 -3.290 -8.557 1.00 92.81 86 ILE A O 1
ATOM 640 N N . GLU A 1 87 ? 3.092 -1.634 -7.722 1.00 93.50 87 GLU A N 1
ATOM 641 C CA . GLU A 1 87 ? 2.594 -0.592 -8.631 1.00 93.50 87 GLU A CA 1
ATOM 642 C C . GLU A 1 87 ? 2.861 -0.965 -10.096 1.00 93.50 87 GLU A C 1
ATOM 644 O O . GLU A 1 87 ? 1.950 -0.959 -10.923 1.00 93.50 87 GLU A O 1
ATOM 649 N N . LEU A 1 88 ? 4.086 -1.402 -10.403 1.00 95.38 88 LEU A N 1
ATOM 650 C CA . LEU A 1 88 ? 4.484 -1.785 -11.755 1.00 95.38 88 LEU A CA 1
ATOM 651 C C . LEU A 1 88 ? 3.680 -2.965 -12.296 1.00 95.38 88 LEU A C 1
ATOM 653 O O . LEU A 1 88 ? 3.342 -2.993 -13.475 1.00 95.38 88 LEU A O 1
ATOM 657 N N . LEU A 1 89 ? 3.412 -3.961 -11.454 1.00 95.38 89 LEU A N 1
ATOM 658 C CA . LEU A 1 89 ? 2.691 -5.165 -11.855 1.00 95.38 89 LEU A CA 1
ATOM 659 C C . LEU A 1 89 ? 1.172 -4.961 -11.882 1.00 95.38 89 LEU A C 1
ATOM 661 O O . LEU A 1 89 ? 0.482 -5.721 -12.556 1.00 95.38 89 LEU A O 1
ATOM 665 N N . THR A 1 90 ? 0.640 -3.948 -11.196 1.00 95.06 90 THR A N 1
ATOM 666 C CA . THR A 1 90 ? -0.795 -3.625 -11.230 1.00 95.06 90 THR A CA 1
ATOM 667 C C . THR A 1 90 ? -1.161 -2.671 -12.360 1.00 95.06 90 THR A C 1
ATOM 669 O O . THR A 1 90 ? -2.194 -2.867 -12.997 1.00 95.06 90 THR A O 1
ATOM 672 N N . ASP A 1 91 ? -0.317 -1.680 -12.651 1.00 95.56 91 ASP A N 1
ATOM 673 C CA . ASP A 1 91 ? -0.521 -0.734 -13.751 1.00 95.56 91 ASP A CA 1
ATOM 674 C C . ASP A 1 91 ? 0.809 -0.402 -14.458 1.00 95.56 91 ASP A C 1
ATOM 676 O O . ASP A 1 91 ? 1.393 0.675 -14.277 1.00 95.56 91 ASP A O 1
ATOM 680 N N . PRO A 1 92 ? 1.305 -1.316 -15.314 1.00 95.25 92 PRO A N 1
ATOM 681 C CA . PRO A 1 92 ? 2.615 -1.155 -15.937 1.00 95.25 92 PRO A CA 1
ATOM 682 C C . PRO A 1 92 ? 2.710 0.071 -16.852 1.00 95.25 92 PRO A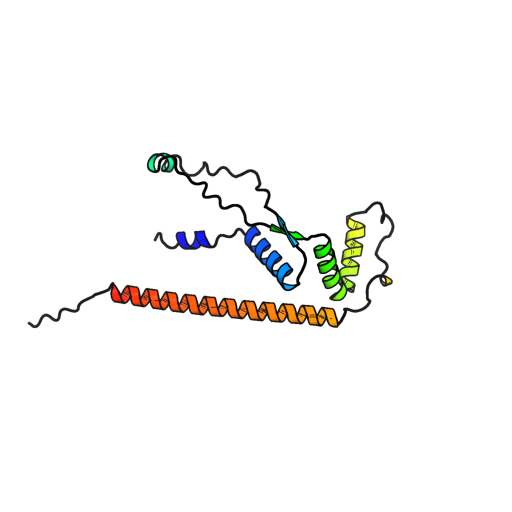 C 1
ATOM 684 O O . PRO A 1 92 ? 3.780 0.660 -17.012 1.00 95.25 92 PRO A O 1
ATOM 687 N N . SER A 1 93 ? 1.598 0.459 -17.480 1.00 93.69 93 SER A N 1
ATOM 688 C CA . SER A 1 93 ? 1.557 1.589 -18.412 1.00 93.69 93 SER A CA 1
ATOM 689 C C . SER A 1 93 ? 1.659 2.923 -17.678 1.00 93.69 93 SER A C 1
ATOM 691 O O . SER A 1 93 ? 2.385 3.817 -18.125 1.00 93.69 93 SER A O 1
ATOM 693 N N . ARG A 1 94 ? 0.983 3.053 -16.532 1.00 94.31 94 ARG A N 1
ATOM 694 C CA . ARG A 1 94 ? 1.119 4.224 -15.666 1.00 94.31 94 ARG A CA 1
ATOM 695 C C . ARG A 1 94 ? 2.516 4.319 -15.068 1.00 94.31 94 ARG A C 1
ATOM 697 O O . ARG A 1 94 ? 3.113 5.396 -15.117 1.00 94.31 94 ARG A O 1
ATOM 704 N N . GLU A 1 95 ? 3.065 3.209 -14.580 1.00 94.69 95 GLU A N 1
ATOM 705 C CA . GLU A 1 95 ? 4.391 3.233 -13.959 1.00 94.69 95 GLU A CA 1
ATOM 706 C C . GLU A 1 95 ? 5.521 3.481 -14.955 1.00 94.69 95 GLU A C 1
ATOM 708 O O . GLU A 1 95 ? 6.464 4.212 -14.652 1.00 94.69 95 GLU A O 1
ATOM 713 N N . TRP A 1 96 ? 5.388 3.011 -16.196 1.00 94.25 96 TRP A N 1
ATOM 714 C CA . TRP A 1 96 ? 6.298 3.398 -17.274 1.00 94.25 96 TRP A CA 1
ATOM 715 C C . TRP A 1 96 ? 6.367 4.925 -17.461 1.00 94.25 96 TRP A C 1
ATOM 717 O O . TRP A 1 96 ? 7.459 5.502 -17.571 1.00 94.25 96 TRP A O 1
ATOM 727 N N . ALA A 1 97 ? 5.213 5.600 -17.452 1.00 92.25 97 ALA A N 1
ATOM 728 C CA . ALA A 1 97 ? 5.152 7.054 -17.564 1.00 92.25 97 ALA A CA 1
ATOM 729 C C . ALA A 1 97 ? 5.746 7.743 -16.323 1.00 92.25 97 ALA A C 1
ATOM 731 O O . ALA A 1 97 ? 6.451 8.749 -16.458 1.00 92.25 97 ALA A O 1
ATOM 732 N N . ASN A 1 98 ? 5.507 7.201 -15.126 1.00 92.69 98 ASN A N 1
ATOM 733 C CA . ASN A 1 98 ? 6.080 7.717 -13.883 1.00 92.69 98 ASN A CA 1
ATOM 734 C C . ASN A 1 98 ? 7.609 7.612 -13.879 1.00 92.69 98 ASN A C 1
ATOM 736 O O . ASN A 1 98 ? 8.276 8.620 -13.644 1.00 92.69 98 ASN A O 1
ATOM 740 N N . PHE A 1 99 ? 8.185 6.452 -14.210 1.00 91.12 99 PHE A N 1
ATOM 741 C CA . PHE A 1 99 ? 9.641 6.291 -14.271 1.00 91.12 99 PHE A CA 1
ATOM 742 C C . PHE A 1 99 ? 10.281 7.199 -15.314 1.00 91.12 99 PHE A C 1
ATOM 744 O O . PHE A 1 99 ? 11.291 7.839 -15.030 1.00 91.12 99 PHE A O 1
ATOM 751 N N . SER A 1 100 ? 9.667 7.328 -16.489 1.00 90.81 100 SER A N 1
ATOM 752 C CA . SER A 1 100 ? 10.163 8.226 -17.536 1.00 90.81 100 SER A CA 1
ATOM 753 C C . SER A 1 100 ? 10.159 9.693 -17.077 1.00 90.81 100 SER A C 1
ATOM 755 O O . SER A 1 100 ? 11.124 10.428 -17.297 1.00 90.81 100 SER A O 1
ATOM 757 N N . ARG A 1 101 ? 9.123 10.122 -16.339 1.00 90.50 101 ARG A N 1
ATOM 758 C CA . ARG A 1 101 ? 9.087 11.451 -15.699 1.00 90.50 101 ARG A CA 1
ATOM 759 C C . ARG A 1 101 ? 10.141 11.603 -14.605 1.00 90.50 101 ARG A C 1
ATOM 761 O O . ARG A 1 101 ? 10.727 12.676 -14.495 1.00 90.50 101 ARG A O 1
ATOM 768 N N . LEU A 1 102 ? 10.387 10.567 -13.801 1.00 88.50 102 LEU A N 1
ATOM 769 C CA . LEU A 1 102 ? 11.410 10.588 -12.751 1.00 88.50 102 LEU A CA 1
ATOM 770 C C . LEU A 1 102 ? 12.814 10.736 -13.346 1.00 88.50 102 LEU A C 1
ATOM 772 O O . LEU A 1 102 ? 13.571 11.590 -12.887 1.00 88.50 102 LEU A O 1
ATOM 776 N N . LEU A 1 103 ? 13.135 9.977 -14.397 1.00 87.06 103 LEU A N 1
ATOM 777 C CA . LEU A 1 103 ? 14.416 10.083 -15.102 1.00 87.06 103 LEU A CA 1
ATOM 778 C C . LEU A 1 103 ? 14.646 11.502 -15.634 1.00 87.06 103 LEU A C 1
ATOM 780 O O . LEU A 1 103 ? 15.712 12.072 -15.410 1.00 87.06 103 LEU A O 1
ATOM 784 N N . ARG A 1 104 ? 13.619 12.108 -16.246 1.00 85.94 104 ARG A N 1
ATOM 785 C CA . ARG A 1 104 ? 13.671 13.499 -16.721 1.00 85.94 104 ARG A CA 1
ATOM 786 C C . ARG A 1 104 ? 13.806 14.517 -15.591 1.00 85.94 104 ARG A C 1
ATOM 788 O O . ARG A 1 104 ? 14.575 15.462 -15.710 1.00 85.94 104 ARG A O 1
ATOM 795 N N . LYS A 1 105 ? 13.050 14.345 -14.503 1.00 88.88 105 LYS A N 1
ATOM 796 C CA . LYS A 1 105 ? 13.009 15.300 -13.387 1.00 88.88 105 LYS A CA 1
ATOM 797 C C . LYS A 1 105 ? 14.331 15.364 -12.627 1.00 88.88 105 LYS A C 1
ATOM 799 O O . LYS A 1 105 ? 14.737 16.448 -12.223 1.00 88.88 105 LYS A O 1
ATOM 804 N N . TYR A 1 106 ? 14.949 14.213 -12.376 1.00 87.12 106 TYR A N 1
ATOM 805 C CA . TYR A 1 106 ? 16.140 14.131 -11.530 1.00 87.12 106 TYR A CA 1
ATOM 806 C C . TYR A 1 106 ? 17.457 14.202 -12.309 1.00 87.12 106 TYR A C 1
ATOM 808 O O . TYR A 1 106 ? 18.497 14.281 -11.663 1.00 87.12 106 TYR A O 1
ATOM 816 N N . ASP A 1 107 ? 17.411 14.171 -13.651 1.00 82.81 107 ASP A N 1
ATOM 817 C CA . ASP A 1 107 ? 18.559 14.276 -14.573 1.00 82.81 107 ASP A CA 1
ATOM 818 C C . ASP A 1 107 ? 19.820 13.579 -14.036 1.00 82.81 107 ASP A C 1
ATOM 820 O O . ASP A 1 107 ? 20.906 14.152 -13.926 1.00 82.81 107 ASP A O 1
ATOM 824 N N . LEU A 1 108 ? 19.635 12.333 -13.589 1.00 82.50 108 LEU A N 1
ATOM 825 C CA . LEU A 1 108 ? 20.675 11.594 -12.889 1.00 82.50 108 LEU A CA 1
ATOM 826 C C . LEU A 1 108 ? 21.882 11.432 -13.824 1.00 82.50 108 LEU A C 1
ATOM 828 O O . LEU A 1 108 ? 21.696 10.943 -14.940 1.00 82.50 108 LEU A O 1
ATOM 832 N N . PRO A 1 109 ? 23.122 11.733 -13.384 1.00 85.38 109 PRO A N 1
ATOM 833 C CA . PRO A 1 109 ? 24.288 11.776 -14.272 1.00 85.38 109 PRO A CA 1
ATOM 834 C C . PRO A 1 109 ? 24.496 10.513 -15.115 1.00 85.38 109 PRO A C 1
ATOM 836 O O . PRO A 1 109 ? 24.933 10.592 -16.257 1.00 85.38 109 PRO A O 1
ATOM 839 N N . ARG A 1 110 ? 24.144 9.343 -14.567 1.00 83.75 110 ARG A N 1
ATOM 840 C CA . ARG A 1 110 ? 24.260 8.043 -15.244 1.00 83.75 110 ARG A CA 1
ATOM 841 C C . ARG A 1 110 ? 23.231 7.825 -16.361 1.00 83.75 110 ARG A C 1
ATOM 843 O O . ARG A 1 110 ? 23.498 7.049 -17.270 1.00 83.75 110 ARG A O 1
ATOM 850 N N . TYR A 1 111 ? 22.071 8.469 -16.270 1.00 79.88 111 TYR A N 1
ATOM 851 C CA . TYR A 1 111 ? 20.928 8.288 -17.177 1.00 79.88 111 TYR A CA 1
ATOM 852 C C . TYR A 1 111 ? 20.628 9.547 -17.999 1.00 79.88 111 TYR A C 1
ATOM 854 O O . TYR A 1 111 ? 19.628 9.614 -18.715 1.00 79.88 111 TYR A O 1
ATOM 862 N N . ARG A 1 112 ? 21.491 10.559 -17.903 1.00 80.50 112 ARG A N 1
ATOM 863 C CA . ARG A 1 112 ? 21.383 11.789 -18.675 1.00 80.50 112 ARG A CA 1
ATOM 864 C C . ARG A 1 112 ? 21.396 11.463 -20.170 1.00 80.50 112 ARG A C 1
ATOM 866 O O . ARG A 1 112 ? 22.258 10.734 -20.653 1.00 80.50 112 ARG A O 1
ATOM 873 N N . GLY A 1 113 ? 20.420 12.000 -20.897 1.00 78.69 113 GLY A N 1
ATOM 874 C CA . GLY A 1 113 ? 20.271 11.784 -22.340 1.00 78.69 113 GLY A CA 1
ATOM 875 C C . GLY A 1 113 ? 19.592 10.471 -22.746 1.00 78.69 113 GLY A C 1
ATOM 876 O O . GLY A 1 113 ? 19.382 10.267 -23.935 1.00 78.69 113 GLY A O 1
ATOM 877 N N . TRP A 1 114 ? 19.197 9.606 -21.802 1.00 76.69 114 TRP A N 1
ATOM 878 C CA . TRP A 1 114 ? 18.448 8.381 -22.129 1.00 76.69 114 TRP A CA 1
ATOM 879 C C . TRP A 1 114 ? 17.006 8.654 -22.579 1.00 76.69 114 TRP A C 1
ATOM 881 O O . TRP A 1 114 ? 16.390 7.794 -23.199 1.00 76.69 114 TRP A O 1
ATOM 891 N N . GLY A 1 115 ? 16.477 9.849 -22.305 1.00 80.94 115 GLY A N 1
ATOM 892 C CA . GLY A 1 115 ? 15.099 10.194 -22.639 1.00 80.94 115 GLY A CA 1
ATOM 893 C C . GLY A 1 115 ? 14.102 9.372 -21.823 1.00 80.94 115 GLY A C 1
ATOM 894 O O . GLY A 1 115 ? 14.255 9.230 -20.609 1.00 80.94 115 GLY A O 1
ATOM 895 N N . ASP A 1 116 ? 13.067 8.868 -22.490 1.00 84.31 116 ASP A N 1
ATOM 896 C CA . ASP A 1 116 ? 12.070 8.001 -21.867 1.00 84.31 116 ASP A CA 1
ATOM 897 C C . ASP A 1 116 ? 12.550 6.546 -21.813 1.00 84.31 116 ASP A C 1
ATOM 899 O O . ASP A 1 116 ? 13.329 6.081 -22.647 1.00 84.31 116 ASP A O 1
ATOM 903 N N . LEU A 1 117 ? 12.061 5.806 -20.820 1.00 87.19 117 LEU A N 1
ATOM 904 C CA . LEU A 1 117 ? 12.388 4.394 -20.659 1.00 87.19 117 LEU A CA 1
ATOM 905 C C . LEU A 1 117 ? 11.866 3.598 -21.878 1.00 87.19 117 LEU A C 1
ATOM 907 O O . LEU A 1 117 ? 10.731 3.826 -22.298 1.00 87.19 117 LEU A O 1
ATOM 911 N N . PRO A 1 118 ? 12.597 2.624 -22.447 1.00 88.88 118 PRO A N 1
ATOM 912 C CA . PRO A 1 118 ? 12.036 1.779 -23.501 1.00 88.88 118 PRO A CA 1
ATOM 913 C C . PRO A 1 118 ? 10.843 0.968 -22.975 1.00 88.88 118 PRO A C 1
ATOM 915 O O . PRO A 1 118 ? 10.942 0.332 -21.928 1.00 88.88 118 PRO A O 1
ATOM 918 N N . ARG A 1 119 ? 9.708 0.940 -23.692 1.00 88.38 119 ARG A N 1
ATOM 919 C CA . ARG A 1 119 ? 8.489 0.246 -23.217 1.00 88.38 119 ARG A CA 1
ATOM 920 C C . ARG A 1 119 ? 8.689 -1.258 -22.997 1.00 88.38 119 ARG A C 1
ATOM 922 O O . ARG A 1 119 ? 7.971 -1.850 -22.194 1.00 88.38 119 ARG A O 1
ATOM 929 N N . SER A 1 120 ? 9.665 -1.849 -23.685 1.00 91.00 120 SER A N 1
ATOM 930 C CA . SER A 1 120 ? 10.020 -3.268 -23.616 1.00 91.00 120 SER A CA 1
ATOM 931 C C . SER A 1 120 ? 10.594 -3.713 -22.271 1.00 91.00 120 SER A C 1
ATOM 933 O O . SER A 1 120 ? 10.592 -4.907 -21.997 1.00 91.00 120 SER A O 1
ATOM 935 N N . VAL A 1 121 ? 11.075 -2.796 -21.423 1.00 88.75 121 VAL A N 1
ATOM 936 C CA . VAL A 1 121 ? 11.667 -3.171 -20.124 1.00 88.75 121 VAL A CA 1
ATOM 937 C C . VAL A 1 121 ? 10.620 -3.405 -19.030 1.00 88.75 121 VAL A C 1
ATOM 939 O O . VAL A 1 121 ? 10.964 -3.811 -17.924 1.00 88.75 121 VAL A O 1
ATOM 942 N N . ILE A 1 122 ? 9.347 -3.137 -19.327 1.00 92.00 122 ILE A N 1
ATOM 943 C CA .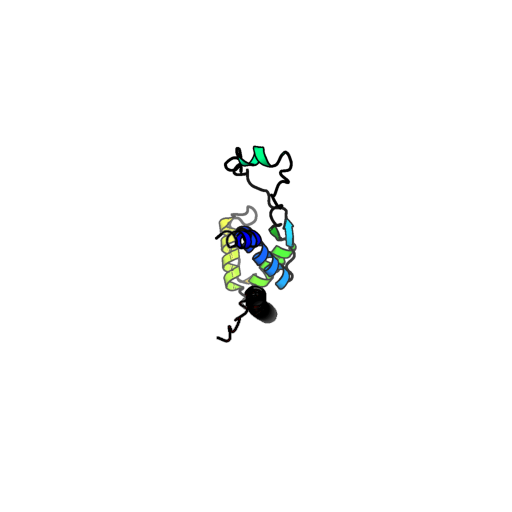 ILE A 1 122 ? 8.214 -3.269 -18.410 1.00 92.00 122 ILE A CA 1
ATOM 944 C C . ILE A 1 122 ? 7.175 -4.203 -19.047 1.00 92.00 122 ILE A C 1
ATOM 946 O O . ILE A 1 122 ? 6.985 -4.144 -20.266 1.00 92.00 122 ILE A O 1
ATOM 950 N N . PRO A 1 123 ? 6.449 -5.031 -18.272 1.00 92.00 123 PRO A N 1
ATOM 951 C CA . PRO A 1 123 ? 5.365 -5.858 -18.800 1.00 92.00 123 PRO A CA 1
ATOM 952 C C . PRO A 1 123 ? 4.339 -5.048 -19.599 1.00 92.00 123 PRO A C 1
ATOM 954 O O . PRO A 1 123 ? 4.012 -3.916 -19.247 1.00 92.00 123 PRO A O 1
ATOM 957 N N . ALA A 1 124 ? 3.832 -5.595 -20.704 1.00 92.06 124 ALA A N 1
ATOM 958 C CA . ALA A 1 124 ? 2.825 -4.913 -21.523 1.00 92.06 124 ALA A CA 1
ATOM 959 C C . ALA A 1 124 ? 1.469 -4.810 -20.803 1.00 92.06 124 ALA A C 1
ATOM 961 O O . ALA A 1 124 ? 0.775 -3.802 -20.925 1.00 92.06 124 ALA A O 1
ATOM 962 N N . LEU A 1 125 ? 1.127 -5.846 -20.038 1.00 94.31 125 LEU A N 1
ATOM 963 C CA . LEU A 1 125 ? -0.138 -5.999 -19.331 1.00 94.31 125 LEU A CA 1
ATOM 964 C C . LEU A 1 125 ? 0.113 -6.188 -17.829 1.00 94.31 125 LEU A C 1
ATOM 966 O O . LEU A 1 125 ? 1.188 -6.674 -17.462 1.00 94.31 125 LEU A O 1
ATOM 970 N N . PRO A 1 126 ? -0.856 -5.816 -16.974 1.00 95.88 126 PRO A N 1
ATOM 971 C CA . PRO A 1 126 ? -0.815 -6.131 -15.552 1.00 95.88 126 PRO A CA 1
ATOM 972 C C . PRO A 1 126 ? -0.676 -7.633 -15.291 1.00 95.88 126 PRO A C 1
ATOM 974 O O . PRO A 1 126 ? -1.213 -8.453 -16.038 1.00 95.88 126 PRO A O 1
ATOM 977 N N . ASP A 1 127 ? -0.005 -7.984 -14.199 1.00 96.19 127 ASP A N 1
ATOM 978 C CA . ASP A 1 127 ? 0.091 -9.362 -13.729 1.00 96.19 127 ASP A CA 1
ATOM 979 C C . ASP A 1 127 ? -1.216 -9.788 -13.027 1.00 96.19 127 ASP A C 1
ATOM 981 O O . ASP A 1 127 ? -1.592 -9.187 -12.011 1.00 96.19 127 ASP A O 1
ATOM 985 N N . PRO A 1 128 ? -1.914 -10.838 -13.507 1.00 95.75 128 PRO A N 1
ATOM 986 C CA . PRO A 1 128 ? -3.158 -11.298 -12.895 1.00 95.75 128 PRO A CA 1
ATOM 987 C C . PRO A 1 128 ? -2.997 -11.724 -11.433 1.00 95.75 128 PRO A C 1
ATOM 989 O O . PRO A 1 128 ? -3.900 -11.504 -10.624 1.00 95.75 128 PRO A O 1
ATOM 992 N N . ALA A 1 129 ? -1.856 -12.320 -11.069 1.00 94.44 129 ALA A N 1
ATOM 993 C CA . ALA A 1 129 ? -1.612 -12.747 -9.695 1.00 94.44 129 ALA A CA 1
ATOM 994 C C . ALA A 1 129 ? -1.493 -11.540 -8.754 1.00 94.44 129 ALA A C 1
ATOM 996 O O . ALA A 1 129 ? -2.102 -11.532 -7.680 1.00 94.44 129 ALA A O 1
ATOM 997 N N . MET A 1 130 ? -0.783 -10.489 -9.177 1.00 93.94 130 MET A N 1
ATOM 998 C CA . MET A 1 130 ? -0.707 -9.244 -8.420 1.00 93.94 130 MET A CA 1
ATOM 999 C C . MET A 1 130 ? -2.064 -8.542 -8.311 1.00 93.94 130 MET A C 1
ATOM 1001 O O . MET A 1 130 ? -2.431 -8.110 -7.219 1.00 93.94 130 MET A O 1
ATOM 1005 N N . LEU A 1 131 ? -2.847 -8.474 -9.393 1.00 95.06 131 LEU A N 1
ATOM 1006 C CA . LEU A 1 131 ? -4.196 -7.895 -9.349 1.00 95.06 131 LEU A CA 1
ATOM 1007 C C . LEU A 1 131 ? -5.089 -8.612 -8.328 1.00 95.06 131 LEU A C 1
ATOM 1009 O O . LEU A 1 131 ? -5.728 -7.961 -7.499 1.00 95.06 131 LEU A O 1
ATOM 1013 N N . ASN A 1 132 ? -5.073 -9.947 -8.330 1.00 95.44 132 ASN A N 1
ATOM 1014 C CA . ASN A 1 132 ? -5.814 -10.751 -7.359 1.00 95.44 132 ASN A CA 1
ATOM 1015 C C . ASN A 1 132 ? -5.336 -10.503 -5.923 1.00 95.44 132 ASN A C 1
ATOM 1017 O O . ASN A 1 132 ? -6.155 -10.406 -5.007 1.00 95.44 132 ASN A O 1
ATOM 1021 N N . ARG A 1 133 ? -4.022 -10.358 -5.715 1.00 92.00 133 ARG A N 1
ATOM 1022 C CA . ARG A 1 133 ? -3.449 -10.022 -4.405 1.00 92.00 133 ARG A CA 1
ATOM 1023 C C . ARG A 1 133 ? -3.898 -8.641 -3.923 1.00 92.00 133 ARG A C 1
ATOM 1025 O O . ARG A 1 133 ? -4.269 -8.494 -2.764 1.00 92.00 133 ARG A O 1
ATOM 1032 N N . VAL A 1 134 ? -3.882 -7.623 -4.780 1.00 92.06 134 VAL A N 1
ATOM 1033 C CA . VAL A 1 134 ? -4.330 -6.275 -4.392 1.00 92.06 134 VAL A CA 1
ATOM 1034 C C . VAL A 1 134 ? -5.829 -6.254 -4.101 1.00 92.06 134 VAL A C 1
ATOM 1036 O O . VAL A 1 134 ? -6.255 -5.639 -3.119 1.00 92.06 134 VAL A O 1
ATOM 1039 N N . ALA A 1 135 ? -6.628 -6.967 -4.897 1.00 93.81 135 ALA A N 1
ATOM 1040 C CA . ALA A 1 135 ? -8.058 -7.116 -4.660 1.00 93.81 135 ALA A CA 1
ATOM 1041 C C . ALA A 1 135 ? -8.347 -7.797 -3.311 1.00 93.81 135 ALA A C 1
ATOM 1043 O O . ALA A 1 135 ? -9.181 -7.307 -2.550 1.00 93.81 135 ALA A O 1
ATOM 1044 N N . SER A 1 136 ? -7.626 -8.872 -2.970 1.00 92.44 136 SER A N 1
ATOM 1045 C CA . SER A 1 136 ? -7.818 -9.582 -1.699 1.00 92.44 136 SER A CA 1
ATOM 1046 C C . SER A 1 136 ? -7.413 -8.743 -0.485 1.00 92.44 136 SER A C 1
ATOM 1048 O O . SER A 1 136 ? -8.162 -8.686 0.490 1.00 92.44 136 SER A O 1
ATOM 1050 N N . VAL A 1 137 ? -6.288 -8.023 -0.556 1.00 90.50 137 VAL A N 1
ATOM 1051 C CA . VAL A 1 137 ? -5.850 -7.105 0.512 1.00 90.50 137 VAL A CA 1
ATOM 1052 C C . VAL A 1 137 ? -6.857 -5.971 0.702 1.00 90.50 137 VAL A C 1
ATOM 1054 O O . VAL A 1 137 ? -7.188 -5.616 1.833 1.00 90.50 137 VAL A O 1
ATOM 1057 N N . THR A 1 138 ? -7.396 -5.434 -0.392 1.00 90.00 138 THR A N 1
ATOM 1058 C CA . THR A 1 138 ? -8.395 -4.359 -0.346 1.00 90.00 138 THR A CA 1
ATOM 1059 C C . THR A 1 138 ? -9.710 -4.849 0.258 1.00 90.00 138 THR A C 1
ATOM 1061 O O . THR A 1 138 ? -10.265 -4.181 1.130 1.00 90.00 138 THR A O 1
ATOM 1064 N N . ALA A 1 139 ? -10.186 -6.033 -0.138 1.00 91.44 139 ALA A N 1
ATOM 1065 C CA . ALA A 1 139 ? -11.378 -6.650 0.441 1.00 91.44 139 ALA A CA 1
ATOM 1066 C C . ALA A 1 139 ? -11.203 -6.913 1.946 1.00 91.44 139 ALA A C 1
ATOM 1068 O O . ALA A 1 139 ? -12.081 -6.582 2.745 1.00 91.44 139 ALA A O 1
ATOM 1069 N N . PHE A 1 140 ? -10.038 -7.426 2.351 1.00 89.88 140 PHE A N 1
ATOM 1070 C CA . PHE A 1 140 ? -9.704 -7.626 3.760 1.00 89.88 140 PHE A CA 1
ATOM 1071 C C . PHE A 1 140 ? -9.706 -6.306 4.546 1.00 89.88 140 PHE A C 1
ATOM 1073 O O . PHE A 1 140 ? -10.287 -6.225 5.630 1.00 89.88 140 PHE A O 1
ATOM 1080 N N . ALA A 1 141 ? -9.105 -5.248 3.994 1.00 86.62 141 ALA A N 1
ATOM 1081 C CA . ALA A 1 141 ? -9.080 -3.931 4.623 1.00 86.62 141 ALA A CA 1
ATOM 1082 C C . ALA A 1 141 ? -10.492 -3.343 4.791 1.00 86.62 141 ALA A C 1
ATOM 1084 O O . ALA A 1 141 ? -10.810 -2.808 5.854 1.00 86.62 141 ALA A O 1
ATOM 1085 N N . GLN A 1 142 ? -11.357 -3.489 3.782 1.00 89.81 142 GLN A N 1
ATOM 1086 C CA . GLN A 1 142 ? -12.758 -3.059 3.845 1.00 89.81 142 GLN A CA 1
ATOM 1087 C C . GLN A 1 142 ? -13.544 -3.828 4.912 1.00 89.81 142 GLN A C 1
ATOM 1089 O O . GLN A 1 142 ? -14.258 -3.217 5.708 1.00 89.81 142 GLN A O 1
ATOM 1094 N N . GLN A 1 143 ? -13.377 -5.151 4.976 1.00 91.69 143 GLN A N 1
ATOM 1095 C CA . GLN A 1 143 ? -14.033 -5.982 5.983 1.00 91.69 143 GLN A CA 1
ATOM 1096 C C . GLN A 1 143 ? -13.589 -5.596 7.398 1.00 91.69 143 GLN A C 1
ATOM 1098 O O . GLN A 1 143 ? -14.423 -5.412 8.285 1.00 91.69 143 GLN A O 1
ATOM 1103 N N . LYS A 1 144 ? -12.280 -5.417 7.610 1.00 89.62 144 LYS A N 1
ATOM 1104 C CA . LYS A 1 144 ? -11.735 -4.981 8.898 1.00 89.62 144 LYS A CA 1
ATOM 1105 C C . LYS A 1 144 ? -12.290 -3.614 9.308 1.00 89.62 144 LYS A C 1
ATOM 1107 O O . LYS A 1 144 ? -12.737 -3.465 10.442 1.00 89.62 144 LYS A O 1
ATOM 1112 N N . ALA A 1 145 ? -12.323 -2.652 8.386 1.00 85.25 145 ALA A N 1
ATOM 1113 C CA . ALA A 1 145 ? -12.879 -1.327 8.644 1.00 85.25 145 ALA A CA 1
ATOM 1114 C C . ALA A 1 145 ? -14.374 -1.383 9.006 1.00 85.25 145 ALA A C 1
ATOM 1116 O O . ALA A 1 145 ? -14.801 -0.704 9.938 1.00 85.25 145 ALA A O 1
ATOM 1117 N N . SER A 1 146 ? -15.163 -2.220 8.320 1.00 90.44 146 SER A N 1
ATOM 1118 C CA . SER A 1 146 ? -16.579 -2.429 8.657 1.00 90.44 146 SER A CA 1
ATOM 1119 C C . SER A 1 146 ? -16.742 -2.962 10.080 1.00 90.44 146 SER A C 1
ATOM 1121 O O . SER A 1 146 ? -17.509 -2.407 10.864 1.00 90.44 146 SER A O 1
ATOM 1123 N N . ASN A 1 147 ? -15.965 -3.985 10.445 1.00 91.19 147 ASN A N 1
ATOM 1124 C CA . ASN A 1 147 ? -16.022 -4.594 11.773 1.00 91.19 147 ASN A CA 1
ATOM 1125 C C . ASN A 1 147 ? -15.645 -3.600 12.884 1.00 91.19 147 ASN A C 1
ATOM 1127 O O . ASN A 1 147 ? -16.287 -3.570 13.933 1.00 91.19 147 ASN A O 1
ATOM 1131 N N . GLU A 1 148 ? -14.623 -2.769 12.660 1.00 88.12 148 GLU A N 1
ATOM 1132 C CA . GLU A 1 148 ? -14.212 -1.731 13.613 1.00 88.12 148 GLU A CA 1
ATOM 1133 C C . GLU A 1 148 ? -15.300 -0.661 13.798 1.00 88.12 148 GLU A C 1
ATOM 1135 O O . GLU A 1 148 ? -15.573 -0.244 14.927 1.00 88.12 148 GLU A O 1
ATOM 1140 N N . LEU A 1 149 ? -15.969 -0.247 12.715 1.00 90.75 149 LEU A N 1
ATOM 1141 C CA . LEU A 1 149 ? -17.082 0.703 12.781 1.00 90.75 149 LEU A CA 1
ATOM 1142 C C . LEU A 1 149 ? -18.279 0.135 13.544 1.00 90.75 149 LEU A C 1
ATOM 1144 O O . LEU A 1 149 ? -18.884 0.843 14.353 1.00 90.75 149 LEU A O 1
ATOM 1148 N N . ASP A 1 150 ? -18.614 -1.131 13.317 1.00 92.00 150 ASP A N 1
ATOM 1149 C CA . ASP A 1 150 ? -19.726 -1.778 14.006 1.00 92.00 150 ASP A CA 1
ATOM 1150 C C . ASP A 1 150 ? -19.420 -1.983 15.494 1.00 92.00 150 ASP A C 1
ATOM 1152 O O . ASP A 1 150 ? -20.257 -1.658 16.339 1.00 92.00 150 ASP A O 1
ATOM 1156 N N . ALA A 1 151 ? -18.195 -2.385 15.843 1.00 90.31 151 ALA A N 1
ATOM 1157 C CA . ALA A 1 151 ? -17.752 -2.467 17.234 1.00 90.31 151 ALA A CA 1
ATOM 1158 C C . ALA A 1 151 ? -17.825 -1.102 17.943 1.00 90.31 151 ALA A C 1
ATOM 1160 O O . ALA A 1 151 ? -18.366 -1.001 19.048 1.00 90.31 151 ALA A O 1
ATOM 1161 N N . ALA A 1 152 ? -17.360 -0.031 17.290 1.00 89.56 152 ALA A N 1
ATOM 1162 C CA . ALA A 1 152 ? -17.428 1.324 17.833 1.00 89.56 152 ALA A CA 1
ATOM 1163 C C . ALA A 1 152 ? -18.879 1.800 18.028 1.00 89.56 152 ALA A C 1
ATOM 1165 O O . ALA A 1 152 ? -19.206 2.418 19.046 1.00 89.56 152 ALA A O 1
ATOM 1166 N N . ARG A 1 153 ? -19.778 1.482 17.086 1.00 91.12 153 ARG A N 1
ATOM 1167 C CA . ARG A 1 153 ? -21.215 1.780 17.205 1.00 91.12 153 ARG A CA 1
ATOM 1168 C C . ARG A 1 153 ? -21.843 1.053 18.387 1.00 91.12 153 ARG A C 1
ATOM 1170 O O . ARG A 1 153 ? -22.560 1.680 19.167 1.00 91.12 153 ARG A O 1
ATOM 1177 N N . VAL A 1 154 ? -21.562 -0.240 18.535 1.00 93.19 154 VAL A N 1
ATOM 1178 C CA . VAL A 1 154 ? -22.073 -1.065 19.635 1.00 93.19 154 VAL A CA 1
ATOM 1179 C C . VAL A 1 154 ? -21.575 -0.533 20.980 1.00 93.19 154 VAL A C 1
ATOM 1181 O O . VAL A 1 154 ? -22.378 -0.313 21.888 1.00 93.19 154 VAL A O 1
ATOM 1184 N N . GLN A 1 155 ? -20.283 -0.220 21.098 1.00 90.69 155 GLN A N 1
ATOM 1185 C CA . GLN A 1 155 ? -19.713 0.366 22.314 1.00 90.69 155 GLN A CA 1
ATOM 1186 C C . GLN A 1 155 ? -20.360 1.715 22.659 1.00 90.69 155 GLN A C 1
ATOM 1188 O O . GLN A 1 155 ? -20.737 1.946 23.809 1.00 90.69 155 GLN A O 1
ATOM 1193 N N . ALA A 1 156 ? -20.563 2.586 21.667 1.00 90.19 156 ALA A N 1
ATOM 1194 C CA . ALA A 1 156 ? -21.233 3.867 21.870 1.00 90.19 156 ALA A CA 1
ATOM 1195 C C . ALA A 1 156 ? -22.693 3.698 22.329 1.00 90.19 156 ALA A C 1
ATOM 1197 O O . ALA A 1 156 ? -23.176 4.477 23.153 1.00 90.19 156 ALA A O 1
ATOM 1198 N N . GLN A 1 157 ? -23.408 2.684 21.829 1.00 92.12 157 GLN A N 1
ATOM 1199 C CA . GLN A 1 157 ? -24.763 2.363 22.286 1.00 92.12 157 GLN A CA 1
ATOM 1200 C C . GLN A 1 157 ? -24.772 1.849 23.729 1.00 92.12 157 GLN A C 1
ATOM 1202 O O . GLN A 1 157 ? -25.578 2.325 24.529 1.00 92.12 157 GLN A O 1
ATOM 1207 N N . PHE A 1 158 ? -23.866 0.933 24.083 1.00 90.31 158 PHE A N 1
ATOM 1208 C CA . PHE A 1 158 ? -23.732 0.447 25.458 1.00 90.31 158 PHE A CA 1
ATOM 1209 C C . PHE A 1 158 ? -23.406 1.576 26.430 1.00 90.31 158 PHE A C 1
ATOM 1211 O O . PHE A 1 158 ? -24.038 1.678 27.477 1.00 90.31 158 PHE A O 1
ATOM 1218 N N . GLN A 1 159 ? -22.492 2.472 26.063 1.00 90.50 159 GLN A N 1
ATOM 1219 C CA . GLN A 1 159 ? -22.128 3.600 26.912 1.00 90.50 159 GLN A CA 1
ATOM 1220 C C . GLN A 1 159 ? -23.285 4.590 27.082 1.00 90.50 159 GLN A C 1
ATOM 1222 O O . GLN A 1 159 ? -23.516 5.081 28.183 1.00 90.50 159 GLN A O 1
ATOM 1227 N N . LYS A 1 160 ? -24.071 4.845 26.027 1.00 90.31 160 LYS A N 1
ATOM 1228 C CA . LYS A 1 160 ? -25.299 5.647 26.138 1.00 90.31 160 LYS A CA 1
ATOM 1229 C C . LYS A 1 160 ? -26.310 5.015 27.095 1.00 90.31 160 LYS A C 1
ATOM 1231 O O . LYS A 1 160 ? -26.827 5.725 27.950 1.00 90.31 160 LYS A O 1
ATOM 1236 N N . ARG A 1 161 ? -26.552 3.705 26.980 1.00 90.25 161 ARG A N 1
ATOM 1237 C CA . ARG A 1 161 ? -27.460 2.969 27.877 1.00 90.25 161 ARG A CA 1
ATOM 1238 C C . ARG A 1 161 ? -26.963 2.983 29.323 1.00 90.25 161 ARG A C 1
ATOM 1240 O O . ARG A 1 161 ? -27.745 3.249 30.223 1.00 90.25 161 ARG A O 1
ATOM 1247 N N . ALA A 1 162 ? -25.666 2.766 29.542 1.00 89.00 162 ALA A N 1
ATOM 1248 C CA . ALA A 1 162 ? -25.057 2.822 30.870 1.00 89.00 162 ALA A CA 1
ATOM 1249 C C . ALA A 1 162 ? -25.184 4.219 31.497 1.00 89.00 162 ALA A C 1
ATOM 1251 O O . ALA A 1 162 ? -25.544 4.341 32.663 1.00 89.00 162 ALA A O 1
ATOM 1252 N N . ASN A 1 163 ? -24.958 5.274 30.710 1.00 86.31 163 ASN A N 1
ATOM 1253 C CA . ASN A 1 163 ? -25.132 6.649 31.172 1.00 86.31 163 ASN A CA 1
ATOM 1254 C C . ASN A 1 163 ? -26.595 6.953 31.523 1.00 86.31 163 ASN A C 1
ATOM 1256 O O . ASN A 1 163 ? -26.844 7.615 32.523 1.00 86.31 163 ASN A O 1
ATOM 1260 N N . GLN A 1 164 ? -27.558 6.470 30.730 1.00 86.62 164 GLN A N 1
ATOM 1261 C CA . GLN A 1 164 ? -28.987 6.619 31.030 1.00 86.62 164 GLN A CA 1
ATOM 1262 C C . GLN A 1 164 ? -29.366 5.901 32.331 1.00 86.62 164 GLN A C 1
ATOM 1264 O O . GLN A 1 164 ? -29.938 6.529 33.215 1.00 86.62 164 GLN A O 1
ATOM 1269 N N . ALA A 1 165 ? -28.952 4.643 32.498 1.00 85.75 165 ALA A N 1
ATOM 1270 C CA . ALA A 1 165 ? -29.199 3.882 33.722 1.00 85.75 165 ALA A CA 1
ATOM 1271 C C . ALA A 1 165 ? -28.563 4.537 34.965 1.00 85.75 165 ALA A C 1
ATOM 1273 O O . ALA A 1 165 ? -29.159 4.560 36.038 1.00 85.75 165 ALA A O 1
ATOM 1274 N N . ALA A 1 166 ? -27.364 5.115 34.830 1.00 82.25 166 ALA A N 1
ATOM 1275 C CA . ALA A 1 166 ? -26.720 5.849 35.917 1.00 82.25 166 ALA A CA 1
ATOM 1276 C C . ALA A 1 166 ? -27.488 7.128 36.296 1.00 82.25 166 ALA A C 1
ATOM 1278 O O . ALA A 1 166 ? -27.580 7.453 37.477 1.00 82.25 166 ALA A O 1
ATOM 1279 N N . ILE A 1 167 ? -28.054 7.841 35.315 1.00 81.44 167 ILE A N 1
ATOM 1280 C CA . ILE A 1 167 ? -28.899 9.015 35.572 1.00 81.44 167 ILE A CA 1
ATOM 1281 C C . ILE A 1 167 ? -30.162 8.601 36.332 1.00 81.44 167 ILE A C 1
ATOM 1283 O O . ILE A 1 167 ? -30.486 9.247 37.323 1.00 81.44 167 ILE A O 1
ATOM 1287 N N . GLU A 1 168 ? -30.821 7.516 35.918 1.00 77.69 168 GLU A N 1
ATOM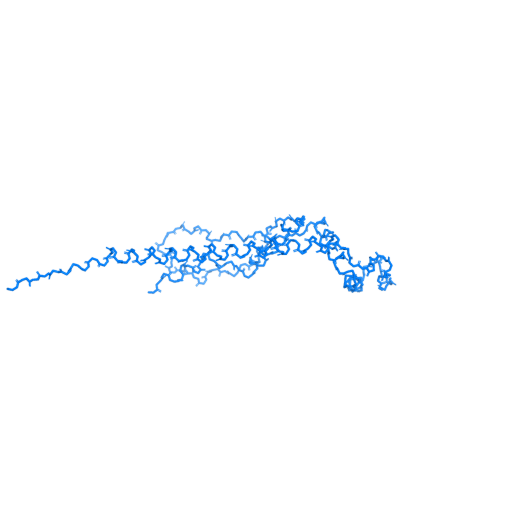 1288 C CA . GLU A 1 168 ? -32.033 6.999 36.572 1.00 77.69 168 GLU A CA 1
ATOM 1289 C C . GLU A 1 168 ? -31.790 6.599 38.036 1.00 77.69 168 GLU A C 1
ATOM 1291 O O . GLU A 1 168 ? -32.599 6.921 38.903 1.00 77.69 168 GLU A O 1
ATOM 1296 N N . LEU A 1 169 ? -30.652 5.958 38.332 1.00 74.94 169 LEU A N 1
ATOM 1297 C CA . LEU A 1 169 ? -30.267 5.576 39.698 1.00 74.94 169 LEU A CA 1
ATOM 1298 C C . LEU A 1 169 ? -29.975 6.780 40.606 1.00 74.94 169 LEU A C 1
ATOM 1300 O O . LEU A 1 169 ? -30.217 6.717 41.808 1.00 74.94 169 LEU A O 1
ATOM 1304 N N . VAL A 1 170 ? -29.425 7.865 40.052 1.00 75.38 170 VAL A N 1
ATOM 1305 C CA . VAL A 1 170 ? -29.126 9.094 40.807 1.00 75.38 170 VAL A CA 1
ATOM 1306 C C . VAL A 1 170 ? -30.376 9.962 40.971 1.00 75.38 170 VAL A C 1
ATOM 1308 O O . VAL A 1 170 ? -30.502 10.677 41.964 1.00 75.38 170 VAL A O 1
ATOM 1311 N N . SER A 1 171 ? -31.321 9.897 40.031 1.00 65.12 171 SER A N 1
ATOM 1312 C CA . SER A 1 171 ? -32.580 10.640 40.076 1.00 65.12 171 SER A CA 1
ATOM 1313 C C . SER A 1 171 ? -33.631 9.976 40.973 1.00 65.12 171 SER A C 1
ATOM 1315 O O . SER A 1 171 ? -34.776 9.844 40.542 1.00 65.12 171 SER A O 1
ATOM 1317 N N . ASP A 1 172 ? -33.267 9.577 42.201 1.00 55.88 172 ASP A N 1
ATOM 1318 C CA . ASP A 1 172 ? -34.166 9.034 43.239 1.00 55.88 172 ASP A CA 1
ATOM 1319 C C . ASP A 1 172 ? -35.227 10.083 43.644 1.00 55.88 172 ASP A C 1
ATOM 1321 O O . ASP A 1 172 ? -35.210 10.699 44.708 1.00 55.88 172 ASP A O 1
ATOM 1325 N N . THR A 1 173 ? -36.152 10.343 42.723 1.00 56.31 173 THR A N 1
ATOM 1326 C CA . THR A 1 173 ? -37.358 11.138 42.907 1.00 56.31 173 THR A CA 1
ATOM 1327 C C . THR A 1 173 ? -38.375 10.193 43.522 1.00 56.31 173 THR A C 1
ATOM 1329 O O . THR A 1 173 ? -39.221 9.610 42.845 1.00 56.31 173 THR A O 1
ATOM 1332 N N . ARG A 1 174 ? -38.255 9.992 44.837 1.00 49.16 174 ARG A N 1
ATOM 1333 C CA . ARG A 1 174 ? -39.300 9.356 45.636 1.00 49.16 174 ARG A CA 1
ATOM 1334 C C . ARG A 1 174 ? -40.573 10.191 45.523 1.00 49.16 174 ARG A C 1
ATOM 1336 O O . ARG A 1 174 ? -40.659 11.282 46.079 1.00 49.16 174 ARG A O 1
ATOM 1343 N N . TYR A 1 175 ? -41.572 9.673 44.819 1.00 54.81 175 TYR A N 1
ATOM 1344 C CA . TYR A 1 175 ? -42.937 10.172 44.930 1.00 54.81 175 TYR A CA 1
ATOM 1345 C C . TYR A 1 175 ? -43.484 9.748 46.302 1.00 54.81 175 TYR A C 1
ATOM 1347 O O . TYR A 1 175 ? -43.956 8.625 46.471 1.00 54.81 175 TYR A O 1
ATOM 1355 N N . GLU A 1 176 ? -43.389 10.625 47.303 1.00 50.16 176 GLU A N 1
ATOM 1356 C CA . GLU A 1 176 ? -44.132 10.460 48.555 1.00 50.16 176 GLU A CA 1
ATOM 1357 C C . GLU A 1 176 ? -45.610 10.773 48.305 1.00 50.16 176 GLU A C 1
ATOM 1359 O O . GLU A 1 176 ? -46.011 11.928 48.153 1.00 50.16 176 GLU A O 1
ATOM 1364 N N . TYR A 1 177 ? -46.439 9.731 48.274 1.00 48.09 177 TYR A N 1
ATOM 1365 C CA . TYR A 1 177 ? -47.886 9.882 48.372 1.00 48.09 177 TYR A CA 1
ATOM 1366 C C . TYR A 1 177 ? -48.236 10.332 49.795 1.00 48.09 177 TYR A C 1
ATOM 1368 O O . TYR A 1 177 ? -48.262 9.527 50.725 1.00 48.09 177 TYR A O 1
ATOM 1376 N N . LYS A 1 178 ? -48.510 11.629 49.972 1.00 44.38 178 LYS A N 1
ATOM 1377 C CA . LYS A 1 178 ? -49.192 12.125 51.171 1.00 44.38 178 LYS A CA 1
ATOM 1378 C C . LYS A 1 178 ? -50.671 11.765 51.068 1.00 44.38 178 LYS A C 1
ATOM 1380 O O . LYS A 1 178 ? -51.398 12.354 50.274 1.00 44.38 178 LYS A O 1
ATOM 1385 N N . TYR A 1 179 ? -51.092 10.786 51.862 1.00 40.59 179 TYR A N 1
ATOM 1386 C CA . TYR A 1 179 ? -52.504 10.562 52.150 1.00 40.59 179 TYR A CA 1
ATOM 1387 C C . TYR A 1 179 ? -52.994 11.726 53.024 1.00 40.59 179 TYR A C 1
ATOM 1389 O O . TYR A 1 179 ? -52.414 11.977 54.082 1.00 40.59 179 TYR A O 1
ATOM 1397 N N . TYR A 1 180 ? -53.987 12.465 52.524 1.00 51.28 180 TYR A N 1
ATOM 1398 C CA . TYR A 1 180 ? -54.748 13.464 53.280 1.00 51.28 180 TYR A CA 1
ATOM 1399 C C . TYR A 1 180 ? -55.887 12.794 54.043 1.00 51.28 180 TYR A C 1
ATOM 1401 O O . TYR A 1 180 ? -56.460 11.826 53.489 1.00 51.28 180 TYR A O 1
#

Organism: NCBI:txid117018